Protein AF-A0A964IEK5-F1 (afdb_monomer_lite)

Radius of gyration: 28.55 Å; chains: 1; bounding box: 43×53×109 Å

Secondary structure (DSSP, 8-state):
--PPP------------PPPPPPPPP-----B----TT-B-SS---SEEEETTEEEEEEETTB-TTTTSEEEE-SSTTEEEEE--S-GGGG-BSSPPBPEEEEEEEEEETTEEEEEEEEEEE-B-TTSPBPB--TT---SS-GGG--B--EEEEEE-TTS-EEEEESS-S-EEEE--

Sequence (177 aa):
MTGSACATLVVFILAVATPWGAPPPVVALIGKGVIDSALLDRSGLTGNICQAGAPANCVPKAIFSGFGSDITYTGHDNVFIAASARGPFDGLTDVPFLDRVHFLHITMSAGNINTRLLDTRFLKNEFGKTFVGAAGAFDVNSDVATLRLDPEGIRVGPNGHFYISDEYGPYIFEFNR

pLDDT: mean 88.62, std 13.6, range [40.22, 97.88]

Foldseek 3Di:
DDDDDDDDDDDDDDDPPDPDPDDPDDPDQLADEDDDQLDFAAPPAADWKAAAVGRVRIHGLRGPPQQVLDWAALPDQQKIKTWHFLDPPQQRIPDWRFTKIWIWRWDDDRRYIDIDTDHIGFDADPVRHGATSRPPQADPVDRVVGSHFGWHDWDQDPVSWIWTCGPVDDDIDIGHD

Structure (mmCIF, N/CA/C/O backbone):
data_AF-A0A964IEK5-F1
#
_entry.id   AF-A0A964IEK5-F1
#
loop_
_atom_site.group_PDB
_atom_site.id
_atom_site.type_symbol
_atom_site.label_atom_id
_atom_site.label_alt_id
_atom_site.label_comp_id
_atom_site.label_asym_id
_atom_site.label_entity_id
_atom_site.label_seq_id
_atom_site.pdbx_PDB_ins_code
_atom_site.Cartn_x
_atom_site.Cartn_y
_atom_site.Cartn_z
_atom_site.occupancy
_atom_site.B_iso_or_equiv
_atom_site.auth_seq_id
_atom_site.auth_comp_id
_atom_site.auth_asym_id
_atom_site.auth_atom_id
_atom_site.pdbx_PDB_model_num
ATOM 1 N N . MET A 1 1 ? 27.324 32.635 93.339 1.00 43.28 1 MET A N 1
ATOM 2 C CA . MET A 1 1 ? 27.101 31.429 92.515 1.00 43.28 1 MET A CA 1
ATOM 3 C C . MET A 1 1 ? 25.741 31.576 91.854 1.00 43.28 1 MET A C 1
ATOM 5 O O . MET A 1 1 ? 24.732 31.271 92.469 1.00 43.28 1 MET A O 1
ATOM 9 N N . THR A 1 2 ? 25.698 32.165 90.664 1.00 40.22 2 THR A N 1
ATOM 10 C CA . THR A 1 2 ? 24.471 32.363 89.882 1.00 40.22 2 THR A CA 1
ATOM 11 C C . THR A 1 2 ? 24.468 31.325 88.764 1.00 40.22 2 THR A C 1
ATOM 13 O O . THR A 1 2 ? 25.315 31.361 87.875 1.00 40.22 2 THR A O 1
ATOM 16 N N . GLY A 1 3 ? 23.586 30.331 88.884 1.00 41.41 3 GLY A N 1
ATOM 17 C CA . GLY A 1 3 ? 23.451 29.236 87.925 1.00 41.41 3 GLY A CA 1
ATOM 18 C C . GLY A 1 3 ? 22.791 29.720 86.637 1.00 41.41 3 GLY A C 1
ATOM 19 O O . GLY A 1 3 ? 21.718 30.315 86.674 1.00 41.41 3 GLY A O 1
ATOM 20 N N . SER A 1 4 ? 23.454 29.478 85.509 1.00 52.38 4 SER A N 1
ATOM 21 C CA . SER A 1 4 ? 22.944 29.773 84.172 1.00 52.38 4 SER A CA 1
ATOM 22 C C . SER A 1 4 ? 22.022 28.637 83.724 1.00 52.38 4 SER A C 1
ATOM 24 O O . SER A 1 4 ? 22.436 27.477 83.702 1.00 52.38 4 SER A O 1
ATOM 26 N N . ALA A 1 5 ? 20.762 28.950 83.417 1.00 50.12 5 ALA A N 1
ATOM 27 C CA . ALA A 1 5 ? 19.784 27.986 82.924 1.00 50.12 5 ALA A CA 1
ATOM 28 C C . ALA A 1 5 ? 19.958 27.806 81.408 1.00 50.12 5 ALA A C 1
ATOM 30 O O . ALA A 1 5 ? 19.809 28.748 80.633 1.00 50.12 5 ALA A O 1
ATOM 31 N N . CYS A 1 6 ? 20.295 26.586 80.993 1.00 50.72 6 CYS A N 1
ATOM 32 C CA . CYS A 1 6 ? 20.460 26.205 79.596 1.00 50.72 6 CYS A CA 1
ATOM 33 C C . CYS A 1 6 ? 19.073 25.976 78.970 1.00 50.72 6 CYS A C 1
ATOM 35 O O . CYS A 1 6 ? 18.381 25.025 79.327 1.00 50.72 6 CYS A O 1
ATOM 37 N N . ALA A 1 7 ? 18.638 26.868 78.077 1.00 48.12 7 ALA A N 1
ATOM 38 C CA . ALA A 1 7 ? 17.372 26.730 77.363 1.00 48.12 7 ALA A CA 1
ATOM 39 C C . ALA A 1 7 ? 17.509 25.691 76.237 1.00 48.12 7 ALA A C 1
ATOM 41 O O . ALA A 1 7 ? 18.291 25.870 75.304 1.00 48.12 7 ALA A O 1
ATOM 42 N N . THR A 1 8 ? 16.756 24.594 76.323 1.00 49.56 8 THR A N 1
ATOM 43 C CA . THR A 1 8 ? 16.720 23.549 75.293 1.00 49.56 8 THR A CA 1
ATOM 44 C C . THR A 1 8 ? 15.735 23.944 74.192 1.00 49.56 8 THR A C 1
ATOM 46 O O . THR A 1 8 ? 14.533 24.047 74.429 1.00 49.56 8 THR A O 1
ATOM 49 N N . LEU A 1 9 ? 16.243 24.179 72.982 1.00 45.34 9 LEU A N 1
ATOM 50 C CA . LEU A 1 9 ? 15.444 24.481 71.795 1.00 45.34 9 LEU A CA 1
ATOM 51 C C . LEU A 1 9 ? 14.887 23.172 71.208 1.00 45.34 9 LEU A C 1
ATOM 53 O O . LEU A 1 9 ? 15.642 22.353 70.688 1.00 45.34 9 LEU A O 1
ATOM 57 N N . VAL A 1 10 ? 13.572 22.969 71.287 1.00 53.38 10 VAL A N 1
ATOM 58 C CA . VAL A 1 10 ? 12.885 21.844 70.633 1.00 53.38 10 VAL A CA 1
ATOM 59 C C . VAL A 1 10 ? 12.538 22.254 69.204 1.00 53.38 10 VAL A C 1
ATOM 61 O O . VAL A 1 10 ? 11.683 23.109 68.985 1.00 53.38 10 VAL A O 1
ATOM 64 N N . VAL A 1 11 ? 13.212 21.656 68.222 1.00 55.53 11 VAL A N 1
ATOM 65 C CA . VAL A 1 11 ? 12.917 21.850 66.797 1.00 55.53 11 VAL A CA 1
ATOM 66 C C . VAL A 1 11 ? 11.843 20.844 66.380 1.00 55.53 11 VAL A C 1
ATOM 68 O O . VAL A 1 11 ? 12.102 19.644 66.310 1.00 55.53 11 VAL A O 1
ATOM 71 N N . PHE A 1 12 ? 10.632 21.327 66.099 1.00 49.75 12 PHE A N 1
ATOM 72 C CA . PHE A 1 12 ? 9.583 20.532 65.457 1.00 49.75 12 PHE A CA 1
ATOM 73 C C . PHE A 1 12 ? 9.849 20.464 63.949 1.00 49.75 12 PHE A C 1
ATOM 75 O O . PHE A 1 12 ? 9.704 21.457 63.239 1.00 49.75 12 PHE A O 1
ATOM 82 N N . ILE A 1 13 ? 10.231 19.289 63.452 1.00 57.97 13 ILE A N 1
ATOM 83 C CA . ILE A 1 13 ? 10.315 19.020 62.014 1.00 57.97 13 ILE A CA 1
ATOM 84 C C . ILE A 1 13 ? 8.905 18.661 61.530 1.00 57.97 13 ILE A C 1
ATOM 86 O O . ILE A 1 13 ? 8.413 17.566 61.800 1.00 57.97 13 ILE A O 1
ATOM 90 N N . LEU A 1 14 ? 8.240 19.579 60.819 1.00 55.91 14 LEU A N 1
ATOM 91 C CA . LEU A 1 14 ? 7.042 19.250 60.043 1.00 55.91 14 LEU A CA 1
ATOM 92 C C . LEU A 1 14 ? 7.468 18.432 58.817 1.00 55.91 14 LEU A C 1
ATOM 94 O O . LEU A 1 14 ? 8.000 18.976 57.849 1.00 55.91 14 LEU A O 1
ATOM 98 N N . ALA A 1 15 ? 7.231 17.123 58.850 1.00 61.56 15 ALA A N 1
ATOM 99 C CA . ALA A 1 15 ? 7.339 16.281 57.667 1.00 61.56 15 ALA A CA 1
ATOM 100 C C . ALA A 1 15 ? 6.147 16.573 56.742 1.00 61.56 15 ALA A C 1
ATOM 102 O O . ALA A 1 15 ? 5.031 16.110 56.976 1.00 61.56 15 ALA A O 1
ATOM 103 N N . VAL A 1 16 ? 6.372 17.369 55.696 1.00 64.31 16 VAL A N 1
ATOM 104 C CA . VAL A 1 16 ? 5.406 17.531 54.606 1.00 64.31 16 VAL A CA 1
ATOM 105 C C . VAL A 1 16 ? 5.427 16.235 53.799 1.00 64.31 16 VAL A C 1
ATOM 107 O O . VAL A 1 16 ? 6.345 16.000 53.015 1.00 64.31 16 VAL A O 1
ATOM 110 N N . ALA A 1 17 ? 4.442 15.364 54.026 1.00 60.97 17 ALA A N 1
ATOM 111 C CA . ALA A 1 17 ? 4.218 14.201 53.181 1.00 60.97 17 ALA A CA 1
ATOM 112 C C . ALA A 1 17 ? 3.825 14.702 51.786 1.00 60.97 17 ALA A C 1
ATOM 114 O O . ALA A 1 17 ? 2.702 15.155 51.564 1.00 60.97 17 ALA A O 1
ATOM 115 N N . THR A 1 18 ? 4.772 14.675 50.853 1.00 64.19 18 THR A N 1
ATOM 116 C CA . THR A 1 18 ? 4.458 14.854 49.440 1.00 64.19 18 THR A CA 1
ATOM 117 C C . THR A 1 18 ? 3.623 13.645 49.018 1.00 64.19 18 THR A C 1
ATOM 119 O O . THR A 1 18 ? 4.049 12.511 49.251 1.00 64.19 18 THR A O 1
ATOM 122 N N . PRO A 1 19 ? 2.408 13.829 48.471 1.00 65.25 19 PRO A N 1
ATOM 123 C CA . PRO A 1 19 ? 1.649 12.701 47.961 1.00 65.25 19 PRO A CA 1
ATOM 124 C C . PRO A 1 19 ? 2.494 12.040 46.874 1.00 65.25 19 PRO A C 1
ATOM 126 O O . PRO A 1 19 ? 2.880 12.696 45.904 1.00 65.25 19 PRO A O 1
ATOM 129 N N . TRP A 1 20 ? 2.829 10.761 47.068 1.00 68.94 20 TRP A N 1
ATOM 130 C CA . TRP A 1 20 ? 3.442 9.948 46.025 1.00 68.94 20 TRP A CA 1
ATOM 131 C C . TRP A 1 20 ? 2.601 10.110 44.760 1.00 68.94 20 TRP A C 1
ATOM 133 O O . TRP A 1 20 ? 1.397 9.849 44.776 1.00 68.94 20 TRP A O 1
ATOM 143 N N . GLY A 1 21 ? 3.230 10.611 43.694 1.00 70.56 21 GLY A N 1
ATOM 144 C CA . GLY A 1 21 ? 2.575 10.778 42.404 1.00 70.56 21 GLY A CA 1
ATOM 145 C C . GLY A 1 21 ? 1.915 9.468 41.987 1.00 70.56 21 GLY A C 1
ATOM 146 O O . GLY A 1 21 ? 2.472 8.392 42.217 1.00 70.56 21 GLY A O 1
ATOM 147 N N . ALA A 1 22 ? 0.715 9.560 41.411 1.00 74.94 22 ALA A N 1
ATOM 148 C CA . ALA A 1 22 ? 0.035 8.397 40.862 1.00 74.94 22 ALA A CA 1
ATOM 149 C C . ALA A 1 22 ? 1.003 7.630 39.939 1.00 74.94 22 ALA A C 1
ATOM 151 O O . ALA A 1 22 ? 1.740 8.274 39.182 1.00 74.94 22 ALA A O 1
ATOM 152 N N . PRO A 1 23 ? 1.040 6.285 40.002 1.00 74.12 23 PRO A N 1
ATOM 153 C CA . PRO A 1 23 ? 1.873 5.513 39.097 1.00 74.12 23 PRO A CA 1
ATOM 154 C C . PRO A 1 23 ? 1.543 5.908 37.650 1.00 74.12 23 PRO A C 1
ATOM 156 O O . PRO A 1 23 ? 0.372 6.159 37.341 1.00 74.12 23 PRO A O 1
ATOM 159 N N . PRO A 1 24 ? 2.556 6.008 36.771 1.00 75.50 24 PRO A N 1
ATOM 160 C CA . PRO A 1 24 ? 2.334 6.388 35.387 1.00 75.50 24 PRO A CA 1
ATOM 161 C C . PRO A 1 24 ? 1.305 5.444 34.753 1.00 75.50 24 PRO A C 1
ATOM 163 O O . PRO A 1 24 ? 1.289 4.252 35.084 1.00 75.50 24 PRO A O 1
ATOM 166 N N . PRO A 1 25 ? 0.428 5.955 33.872 1.00 78.31 25 PRO A N 1
ATOM 167 C CA . PRO A 1 25 ? -0.595 5.138 33.240 1.00 78.31 25 PRO A CA 1
ATOM 168 C C . PRO A 1 25 ? 0.061 3.934 32.563 1.00 78.31 25 PRO A C 1
ATOM 170 O O . PRO A 1 25 ? 0.950 4.076 31.724 1.00 78.31 25 PRO A O 1
ATOM 173 N N . VAL A 1 26 ? -0.358 2.736 32.966 1.00 84.50 26 VAL A N 1
ATOM 174 C CA . VAL A 1 26 ? 0.146 1.491 32.390 1.00 84.50 26 VAL A CA 1
ATOM 175 C C . VAL A 1 26 ? -0.433 1.365 30.987 1.00 84.50 26 VAL A C 1
ATOM 177 O O . VAL A 1 26 ? -1.652 1.372 30.811 1.00 84.50 26 VAL A O 1
ATOM 180 N N . VAL A 1 27 ? 0.433 1.238 29.981 1.00 87.62 27 VAL A N 1
ATOM 181 C CA . VAL A 1 27 ? 0.005 0.869 28.629 1.00 87.62 27 VAL A CA 1
ATOM 182 C C . VAL A 1 27 ? -0.505 -0.568 28.690 1.00 87.62 27 VAL A C 1
ATOM 184 O O . VAL A 1 27 ? 0.270 -1.510 28.847 1.00 87.62 27 VAL A O 1
ATOM 187 N N . A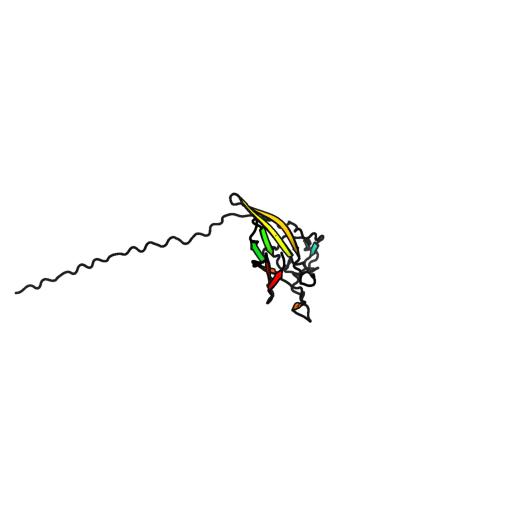LA A 1 28 ? -1.823 -0.729 28.612 1.00 89.81 28 ALA A N 1
ATOM 188 C CA . ALA A 1 28 ? -2.473 -2.029 28.604 1.00 89.81 28 ALA A CA 1
ATOM 189 C C . ALA A 1 28 ? -2.777 -2.452 27.165 1.00 89.81 28 ALA A C 1
ATOM 191 O O . ALA A 1 28 ? -3.356 -1.693 26.387 1.00 89.81 28 ALA A O 1
ATOM 192 N N . LEU A 1 29 ? -2.421 -3.687 26.816 1.00 91.19 29 LEU A N 1
ATOM 193 C CA . LEU A 1 29 ? -2.859 -4.284 25.562 1.00 91.19 29 LEU A CA 1
ATOM 194 C C . LEU A 1 29 ? -4.371 -4.537 25.625 1.00 91.19 29 LEU A C 1
ATOM 196 O O . LEU A 1 29 ? -4.822 -5.394 26.382 1.00 91.19 29 LEU A O 1
ATOM 200 N N . ILE A 1 30 ? -5.135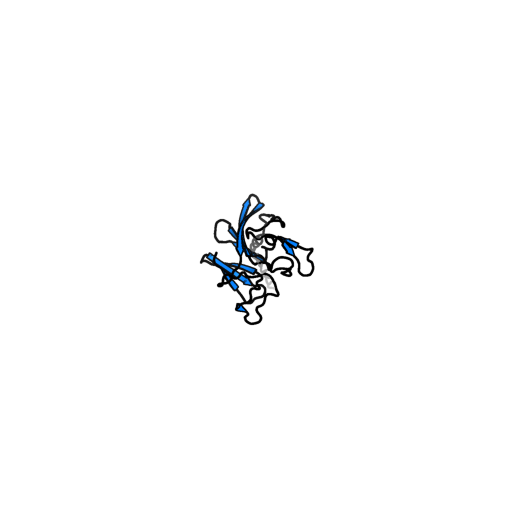 -3.816 24.806 1.00 91.88 30 ILE A N 1
ATOM 201 C CA . ILE A 1 30 ? -6.604 -3.906 24.799 1.00 91.88 30 ILE A CA 1
ATOM 202 C C . ILE A 1 30 ? -7.154 -4.957 23.833 1.00 91.88 30 ILE A C 1
ATOM 204 O O . ILE A 1 30 ? -8.314 -5.337 23.957 1.00 91.88 30 ILE A O 1
ATOM 208 N N . GLY A 1 31 ? -6.344 -5.450 22.893 1.00 93.75 31 GLY A N 1
ATOM 209 C CA . GLY A 1 31 ? -6.759 -6.523 22.001 1.00 93.75 31 GLY A CA 1
ATOM 210 C C . GLY A 1 31 ? -5.710 -6.946 20.982 1.00 93.75 31 GLY A C 1
ATOM 211 O O . GLY A 1 31 ? -4.686 -6.287 20.813 1.00 93.75 31 GLY A O 1
ATOM 212 N N . LYS A 1 32 ? -5.971 -8.069 20.309 1.00 94.50 32 LYS A N 1
ATOM 213 C CA . LYS A 1 32 ? -5.152 -8.591 19.205 1.00 94.50 32 LYS A CA 1
ATOM 214 C C . LYS A 1 32 ? -6.039 -9.051 18.058 1.00 94.50 32 LYS A C 1
ATOM 216 O O . LYS A 1 32 ? -7.161 -9.498 18.277 1.00 94.50 32 LYS A O 1
ATOM 221 N N . GLY A 1 33 ? -5.512 -8.963 16.847 1.00 91.12 33 GLY A N 1
ATOM 222 C CA . GLY A 1 33 ? -6.112 -9.519 15.639 1.00 91.12 33 GLY A CA 1
ATOM 223 C C . GLY A 1 33 ? -5.045 -10.236 14.832 1.00 91.12 33 GLY A C 1
ATOM 224 O O . GLY A 1 33 ? -3.851 -10.009 15.038 1.00 91.12 33 GLY A O 1
ATOM 225 N N . VAL A 1 34 ? -5.480 -11.108 13.932 1.00 90.88 34 VAL A N 1
ATOM 226 C CA . VAL A 1 34 ? -4.597 -11.833 13.017 1.00 90.88 34 VAL A CA 1
ATOM 227 C C . VAL A 1 34 ? -5.134 -11.659 11.608 1.00 90.88 34 VAL A C 1
ATOM 229 O O . VAL A 1 34 ? -6.339 -11.741 11.376 1.00 90.88 34 VAL A O 1
ATOM 232 N N . ILE A 1 35 ? -4.222 -11.408 10.678 1.00 89.25 35 ILE A N 1
ATOM 233 C CA . ILE A 1 35 ? -4.485 -11.365 9.245 1.00 89.25 35 ILE A CA 1
ATOM 234 C C . ILE A 1 35 ? -3.680 -12.511 8.644 1.00 89.25 35 ILE A C 1
ATOM 236 O O . ILE A 1 35 ? -2.488 -12.638 8.921 1.00 89.25 35 ILE A O 1
ATOM 240 N N . ASP A 1 36 ? -4.346 -13.367 7.876 1.00 89.19 36 ASP A N 1
ATOM 241 C CA . ASP A 1 36 ? -3.697 -14.485 7.197 1.00 89.19 36 ASP A CA 1
ATOM 242 C C . ASP A 1 36 ? -2.735 -13.950 6.123 1.00 89.19 36 ASP A C 1
ATOM 244 O O . ASP A 1 36 ? -3.099 -13.108 5.298 1.00 89.19 36 ASP A O 1
ATOM 248 N N . SER A 1 37 ? -1.490 -14.426 6.154 1.00 83.06 37 SER A N 1
ATOM 249 C CA . SER A 1 37 ? -0.433 -14.015 5.230 1.00 83.06 37 SER A CA 1
ATOM 250 C C . SER A 1 37 ? -0.681 -14.469 3.790 1.00 83.06 37 SER A C 1
ATOM 252 O O . SER A 1 37 ? -0.079 -13.911 2.873 1.00 83.06 37 SER A O 1
ATOM 254 N N . ALA A 1 38 ? -1.572 -15.442 3.577 1.00 89.00 38 ALA A N 1
ATOM 255 C CA . ALA A 1 38 ? -1.984 -15.912 2.259 1.00 89.00 38 ALA A CA 1
ATOM 256 C C . ALA A 1 38 ? -3.117 -15.077 1.635 1.00 89.00 38 ALA A C 1
ATOM 258 O O . ALA A 1 38 ? -3.522 -15.351 0.502 1.00 89.00 38 ALA A O 1
ATOM 259 N N . LEU A 1 39 ? -3.651 -14.073 2.345 1.00 93.50 39 LEU A N 1
ATOM 260 C CA . LEU A 1 39 ? -4.714 -13.230 1.806 1.00 93.50 39 LEU A CA 1
ATOM 261 C C . LEU A 1 39 ? -4.256 -12.471 0.562 1.00 93.50 39 LEU A C 1
ATOM 263 O O . LEU A 1 39 ? -3.144 -11.940 0.488 1.00 93.50 39 LEU A O 1
ATOM 267 N N . LEU A 1 40 ? -5.171 -12.395 -0.400 1.00 96.56 40 LEU A N 1
ATOM 268 C CA . LEU A 1 40 ? -5.031 -11.549 -1.571 1.00 96.56 40 LEU A CA 1
ATOM 269 C C . LEU A 1 40 ? -5.704 -10.200 -1.328 1.00 96.56 40 LEU A C 1
ATOM 271 O O . LEU A 1 40 ? -6.720 -10.102 -0.634 1.00 96.56 40 LEU A O 1
ATOM 275 N N . ASP A 1 41 ? -5.125 -9.166 -1.916 1.00 96.81 41 ASP A N 1
ATOM 276 C CA . ASP A 1 41 ? -5.659 -7.825 -1.925 1.00 96.81 41 ASP A CA 1
ATOM 277 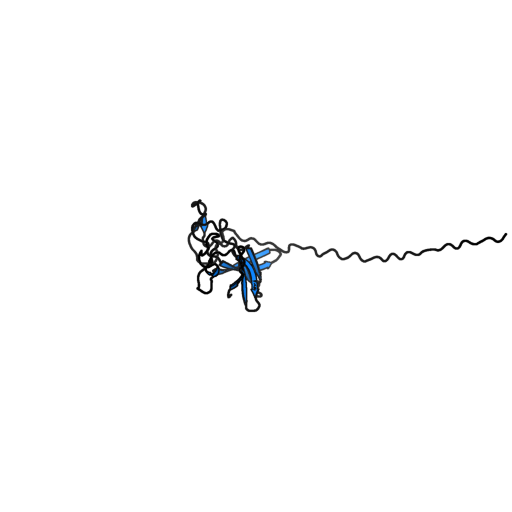C C . ASP A 1 41 ? -6.816 -7.681 -2.933 1.00 96.81 41 ASP A C 1
ATOM 279 O O . ASP A 1 41 ? -7.242 -8.634 -3.592 1.00 96.81 41 ASP A O 1
ATOM 283 N N . ARG A 1 42 ? -7.359 -6.465 -3.050 1.00 97.81 42 ARG A N 1
ATOM 284 C CA . ARG A 1 42 ? -8.449 -6.154 -3.988 1.00 97.81 42 ARG A CA 1
ATOM 285 C C . ARG A 1 42 ? -7.964 -5.485 -5.278 1.00 97.81 42 ARG A C 1
ATOM 287 O O . ARG A 1 42 ? -8.771 -4.898 -5.988 1.00 97.81 42 ARG A O 1
ATOM 294 N N . SER A 1 43 ? -6.673 -5.581 -5.604 1.00 97.06 43 SER A N 1
ATOM 295 C CA . SER A 1 43 ? -6.082 -4.933 -6.788 1.00 97.06 43 SER A CA 1
ATOM 296 C C . SER A 1 43 ? -6.571 -5.515 -8.120 1.00 97.06 43 SER A C 1
ATOM 298 O O . SER A 1 43 ? -6.458 -4.867 -9.159 1.00 97.06 43 SER A O 1
ATOM 300 N N . GLY A 1 44 ? -7.073 -6.755 -8.107 1.00 97.69 44 GLY A N 1
ATOM 301 C CA . GLY A 1 44 ? -7.448 -7.499 -9.312 1.00 97.69 44 GLY A CA 1
ATOM 302 C C . GLY A 1 44 ? -6.257 -8.054 -10.102 1.00 97.69 44 GLY A C 1
ATOM 303 O O . GLY A 1 44 ? -6.456 -8.626 -11.175 1.00 97.69 44 GLY A O 1
ATOM 304 N N . LEU A 1 45 ? -5.025 -7.912 -9.597 1.00 97.56 45 LEU A N 1
ATOM 305 C CA . LEU A 1 45 ? -3.852 -8.511 -10.227 1.00 97.56 45 LEU A CA 1
ATOM 306 C C . LEU A 1 45 ? -3.939 -10.041 -10.201 1.00 97.56 45 LEU A C 1
ATOM 308 O O . LEU A 1 45 ? -4.431 -10.651 -9.253 1.00 97.56 45 LEU A O 1
ATOM 312 N N . THR A 1 46 ? -3.416 -10.668 -11.250 1.00 97.88 46 THR A N 1
ATOM 313 C CA . THR A 1 46 ? -3.369 -12.127 -11.390 1.00 97.88 46 THR A CA 1
ATOM 314 C C . THR A 1 46 ? -1.944 -12.600 -11.662 1.00 97.88 46 THR A C 1
ATOM 316 O O . THR A 1 46 ? -1.085 -11.834 -12.108 1.00 97.88 46 THR A O 1
ATOM 319 N N . GLY A 1 47 ? -1.687 -13.879 -11.388 1.00 97.06 47 GLY A N 1
ATOM 320 C CA . GLY A 1 47 ? -0.368 -14.488 -11.538 1.00 97.06 47 GLY A CA 1
ATOM 321 C C . GLY A 1 47 ? 0.580 -14.187 -10.376 1.00 97.06 47 GLY A C 1
ATOM 322 O O . GLY A 1 47 ? 0.178 -13.666 -9.333 1.00 97.06 47 GLY A O 1
ATOM 323 N N . ASN A 1 48 ? 1.852 -14.529 -10.581 1.00 97.50 48 ASN A N 1
ATOM 324 C CA . ASN A 1 48 ? 2.885 -14.488 -9.551 1.00 97.50 48 ASN A CA 1
ATOM 325 C C . ASN A 1 48 ? 3.967 -13.448 -9.856 1.00 97.50 48 ASN A C 1
ATOM 327 O O . ASN A 1 48 ? 4.179 -13.076 -11.011 1.00 97.50 48 ASN A O 1
ATOM 331 N N . ILE A 1 49 ? 4.623 -12.999 -8.794 1.00 95.88 49 ILE A N 1
ATOM 332 C CA . ILE A 1 49 ? 5.862 -12.228 -8.779 1.00 95.88 49 ILE A CA 1
ATOM 333 C C . ILE A 1 49 ? 6.904 -13.081 -8.053 1.00 95.88 49 ILE A C 1
ATOM 335 O O . ILE A 1 49 ? 6.617 -13.653 -6.997 1.00 95.88 49 ILE A O 1
ATOM 339 N N . CYS A 1 50 ? 8.080 -13.228 -8.645 1.00 97.06 50 CYS A N 1
ATOM 340 C CA . CYS A 1 50 ? 9.125 -14.116 -8.155 1.00 97.06 50 CYS A CA 1
ATOM 341 C C . CYS A 1 50 ? 10.361 -13.319 -7.751 1.00 97.06 50 CYS A C 1
ATOM 343 O O . CYS A 1 50 ? 10.597 -12.219 -8.244 1.00 97.06 50 CYS A O 1
ATOM 345 N N . GLN A 1 51 ? 11.166 -13.870 -6.850 1.00 96.56 51 GLN A N 1
ATOM 346 C CA . GLN A 1 51 ? 12.423 -13.253 -6.453 1.00 96.56 51 GLN A CA 1
ATOM 347 C C . GLN A 1 51 ? 13.397 -13.230 -7.641 1.00 96.56 51 GLN A C 1
ATOM 349 O O . GLN A 1 51 ? 13.631 -14.255 -8.293 1.00 96.56 51 GLN A O 1
ATOM 354 N N . ALA A 1 52 ? 14.013 -12.077 -7.909 1.00 93.75 52 ALA A N 1
ATOM 355 C CA . ALA A 1 52 ? 15.015 -11.980 -8.966 1.00 93.75 52 ALA A CA 1
ATOM 356 C C . ALA A 1 52 ? 16.214 -12.893 -8.650 1.00 93.75 52 ALA A C 1
ATOM 358 O O . ALA A 1 52 ? 16.721 -12.924 -7.530 1.00 93.75 52 ALA A O 1
ATOM 359 N N . GLY A 1 53 ? 16.651 -13.678 -9.638 1.00 94.81 53 GLY A N 1
ATOM 360 C CA . GLY A 1 53 ? 17.708 -14.683 -9.458 1.00 94.81 53 GLY A CA 1
ATOM 361 C C . GLY A 1 53 ? 17.264 -15.982 -8.767 1.00 94.81 53 GLY A C 1
ATOM 362 O O . GLY A 1 53 ? 18.051 -16.923 -8.712 1.00 94.81 53 GLY A O 1
ATOM 363 N N . ALA A 1 54 ? 16.013 -16.081 -8.302 1.00 96.75 54 ALA A N 1
ATOM 364 C CA . ALA A 1 54 ? 15.446 -17.281 -7.684 1.00 96.75 54 ALA A CA 1
ATOM 365 C C . ALA A 1 54 ? 14.000 -17.533 -8.175 1.00 96.75 54 ALA A C 1
ATOM 367 O O . ALA A 1 54 ? 13.050 -17.414 -7.403 1.00 96.75 54 ALA A O 1
ATOM 368 N N . PRO A 1 55 ? 13.804 -17.934 -9.448 1.00 93.38 55 PRO A N 1
ATOM 369 C CA . PRO A 1 55 ? 12.487 -17.986 -10.102 1.00 93.38 55 PRO A CA 1
ATOM 370 C C . PRO A 1 55 ? 11.522 -19.047 -9.547 1.00 93.38 55 PRO A C 1
ATOM 372 O O . PRO A 1 55 ? 10.365 -19.083 -9.943 1.00 93.38 55 PRO A O 1
ATOM 375 N N . ALA A 1 56 ? 11.981 -19.927 -8.652 1.00 96.69 56 ALA A N 1
ATOM 376 C CA . ALA A 1 56 ? 11.117 -20.865 -7.934 1.00 96.69 56 ALA A CA 1
ATOM 377 C C . ALA A 1 56 ? 10.504 -20.259 -6.654 1.00 96.69 56 ALA A C 1
ATOM 379 O O . ALA A 1 56 ? 9.567 -20.832 -6.101 1.00 96.69 56 ALA A O 1
ATOM 380 N N . ASN A 1 57 ? 11.029 -19.127 -6.170 1.00 97.31 57 ASN A N 1
ATOM 381 C CA . ASN A 1 57 ? 10.531 -18.438 -4.987 1.00 97.31 57 ASN A CA 1
ATOM 382 C C . ASN A 1 57 ? 9.555 -17.336 -5.409 1.00 97.31 57 ASN A C 1
ATOM 384 O O . ASN A 1 57 ? 9.976 -16.257 -5.822 1.00 97.31 57 ASN A O 1
ATOM 388 N N . CYS A 1 58 ? 8.257 -17.625 -5.341 1.00 96.81 58 CYS A N 1
ATOM 389 C CA . CYS A 1 58 ? 7.220 -16.745 -5.865 1.00 96.81 58 CYS A CA 1
ATOM 390 C C . CYS A 1 58 ? 6.072 -16.552 -4.881 1.00 96.81 58 CYS A C 1
ATOM 392 O O . CYS A 1 58 ? 5.728 -17.450 -4.113 1.00 96.81 58 CYS A O 1
ATOM 394 N N . VAL A 1 59 ? 5.424 -15.396 -4.985 1.00 95.94 59 VAL A N 1
ATOM 395 C CA . VAL A 1 59 ? 4.170 -15.076 -4.300 1.00 95.94 59 VAL A CA 1
ATOM 396 C C . VAL A 1 59 ? 3.156 -14.509 -5.300 1.00 95.94 59 VAL A C 1
ATOM 398 O O . VAL A 1 59 ? 3.545 -14.077 -6.389 1.00 95.94 59 VAL A O 1
ATOM 401 N N . PRO A 1 60 ? 1.852 -14.495 -4.985 1.00 97.06 60 PRO A N 1
ATOM 402 C CA . PRO A 1 60 ? 0.863 -13.842 -5.837 1.00 97.06 60 PRO A CA 1
ATOM 403 C C . PRO A 1 60 ? 1.154 -12.343 -6.016 1.00 97.06 60 PRO A C 1
ATOM 405 O O . PRO A 1 60 ? 1.508 -11.657 -5.059 1.00 97.06 60 PRO A O 1
ATOM 408 N N . LYS A 1 61 ? 0.929 -11.790 -7.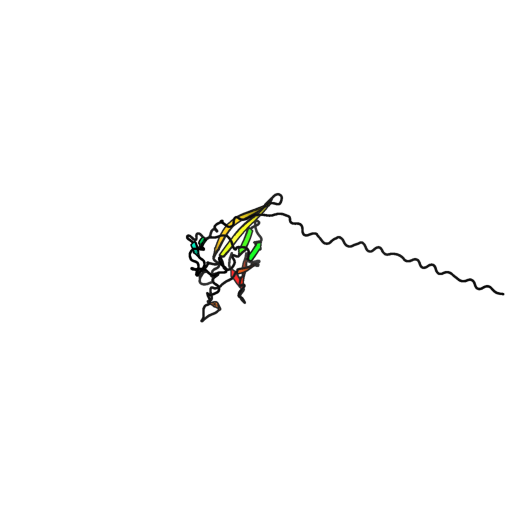216 1.00 96.75 61 LYS A N 1
ATOM 409 C CA . LYS A 1 61 ? 1.054 -10.331 -7.463 1.00 96.75 61 LYS A CA 1
ATOM 410 C C . LYS A 1 61 ? 0.088 -9.492 -6.624 1.00 96.75 61 LYS A C 1
ATOM 412 O O . LYS A 1 61 ? 0.357 -8.328 -6.324 1.00 96.75 61 LYS A O 1
ATOM 417 N N . ALA A 1 62 ? -1.049 -10.091 -6.289 1.00 97.06 62 ALA A N 1
ATOM 418 C CA . ALA A 1 62 ? -2.090 -9.528 -5.446 1.00 97.06 62 ALA A CA 1
ATOM 419 C C . ALA A 1 62 ? -1.897 -9.889 -3.966 1.00 97.06 62 ALA A C 1
ATOM 421 O O . ALA A 1 62 ? -2.875 -9.923 -3.239 1.00 97.06 62 ALA A O 1
ATOM 422 N N . ILE A 1 63 ? -0.698 -10.250 -3.498 1.00 94.38 63 ILE A N 1
ATOM 423 C CA . ILE A 1 63 ? -0.503 -10.542 -2.072 1.00 94.38 63 ILE A CA 1
ATOM 424 C C . ILE A 1 63 ? -0.881 -9.314 -1.227 1.00 94.38 63 ILE A C 1
ATOM 426 O O . ILE A 1 63 ? -0.429 -8.208 -1.508 1.00 94.38 63 ILE A O 1
ATOM 430 N N . PHE A 1 64 ? -1.732 -9.501 -0.214 1.00 92.81 64 PHE A N 1
ATOM 431 C CA . PHE A 1 64 ? -2.127 -8.418 0.692 1.00 92.81 64 PHE A CA 1
ATOM 432 C C . PHE A 1 64 ? -1.032 -8.101 1.711 1.00 92.81 64 PHE A C 1
ATOM 434 O O . PHE A 1 64 ? -0.990 -6.988 2.207 1.00 92.81 64 PHE A O 1
ATOM 441 N N . SER A 1 65 ? -0.147 -9.056 2.018 1.00 79.88 65 SER A N 1
ATOM 442 C CA . SER A 1 65 ? 0.967 -8.885 2.962 1.00 79.88 65 SER A CA 1
ATOM 443 C C . SER A 1 65 ? 1.880 -7.695 2.618 1.00 79.88 65 SER A C 1
ATOM 445 O O . SER A 1 65 ? 1.937 -7.245 1.479 1.00 79.88 65 SER A O 1
ATOM 447 N N . GLY A 1 66 ? 2.626 -7.202 3.610 1.00 81.00 66 GLY A N 1
ATOM 448 C CA . GLY A 1 66 ? 3.527 -6.052 3.454 1.00 81.00 66 GLY A CA 1
ATOM 449 C C . GLY A 1 66 ? 2.884 -4.688 3.729 1.00 81.00 66 GLY A C 1
ATOM 450 O O . GLY A 1 66 ? 3.565 -3.680 3.622 1.00 81.00 66 GLY A O 1
ATOM 451 N N . PHE A 1 67 ? 1.615 -4.646 4.150 1.00 84.31 67 PHE A N 1
ATOM 452 C CA . PHE A 1 67 ? 0.850 -3.437 4.512 1.00 84.31 67 PHE A CA 1
ATOM 453 C C . PHE A 1 67 ? 1.266 -2.773 5.848 1.00 84.31 67 PHE A C 1
ATOM 455 O O . PHE A 1 67 ? 0.478 -2.055 6.461 1.00 84.31 67 PHE A O 1
ATOM 462 N N . GLY A 1 68 ? 2.452 -3.099 6.364 1.00 80.19 68 GLY A N 1
ATOM 463 C CA . GLY A 1 68 ? 2.885 -2.768 7.723 1.00 80.19 68 GLY A CA 1
ATOM 464 C C . GLY A 1 68 ? 3.806 -1.557 7.843 1.00 80.19 68 GLY A C 1
ATOM 465 O O . GLY A 1 68 ? 4.138 -1.214 8.974 1.00 80.19 68 GLY A O 1
ATOM 466 N N . SER A 1 69 ? 4.211 -0.939 6.730 1.00 90.88 69 SER A N 1
ATOM 467 C CA . SER A 1 69 ? 5.095 0.236 6.756 1.00 90.88 69 SER A CA 1
ATOM 468 C C . SER A 1 69 ? 4.440 1.421 7.461 1.00 90.88 69 SER A C 1
ATOM 470 O O . SER A 1 69 ? 5.074 2.093 8.266 1.00 90.88 69 SER A O 1
ATOM 472 N N . ASP A 1 70 ? 3.129 1.615 7.279 1.00 95.06 70 ASP A N 1
ATOM 473 C CA . ASP A 1 70 ? 2.339 2.426 8.206 1.00 95.06 70 ASP A CA 1
ATOM 474 C C . ASP A 1 70 ? 0.836 2.121 8.112 1.00 95.06 70 ASP A C 1
ATOM 476 O O . ASP A 1 70 ? 0.342 1.581 7.116 1.00 95.06 70 ASP A O 1
ATOM 480 N N . ILE A 1 71 ? 0.094 2.501 9.153 1.00 95.44 71 ILE A N 1
ATOM 481 C CA . ILE A 1 71 ? -1.362 2.466 9.214 1.00 95.44 71 ILE A CA 1
ATOM 482 C C . ILE A 1 71 ? -1.922 3.736 9.863 1.00 95.44 71 ILE A C 1
ATOM 484 O O . ILE A 1 71 ? -1.565 4.110 10.978 1.00 95.44 71 ILE A O 1
ATOM 488 N N . THR A 1 72 ? -2.890 4.375 9.205 1.00 95.94 72 THR A N 1
ATOM 489 C CA . THR A 1 72 ? -3.456 5.643 9.682 1.00 95.94 72 THR A CA 1
ATOM 490 C C . THR A 1 72 ? -4.976 5.655 9.640 1.00 95.94 72 THR A C 1
ATOM 492 O O . THR A 1 72 ? -5.596 5.140 8.707 1.00 95.94 72 THR A O 1
ATOM 495 N N . TYR A 1 73 ? -5.599 6.249 10.659 1.00 96.19 73 TYR A N 1
ATOM 496 C CA . TYR A 1 73 ? -7.052 6.383 10.719 1.00 96.19 73 TYR A CA 1
ATOM 497 C C . TYR A 1 73 ? -7.542 7.406 9.696 1.00 96.19 73 TYR A C 1
ATOM 499 O O . TYR A 1 73 ? -6.983 8.493 9.555 1.00 96.19 73 TYR A O 1
ATOM 507 N N . THR A 1 74 ? -8.632 7.082 9.005 1.00 95.62 74 THR A N 1
ATOM 508 C CA . THR A 1 74 ? -9.182 7.959 7.970 1.00 95.62 74 THR A CA 1
ATOM 509 C C . THR A 1 74 ? -9.915 9.185 8.488 1.00 95.62 74 THR A C 1
ATOM 511 O O . THR A 1 74 ? -10.134 10.116 7.710 1.00 95.62 74 THR A O 1
ATOM 514 N N . GLY A 1 75 ? -10.300 9.176 9.764 1.00 94.19 75 GLY A N 1
ATOM 515 C CA . GLY A 1 75 ? -11.254 10.123 10.332 1.00 94.19 75 GLY A CA 1
ATOM 516 C C .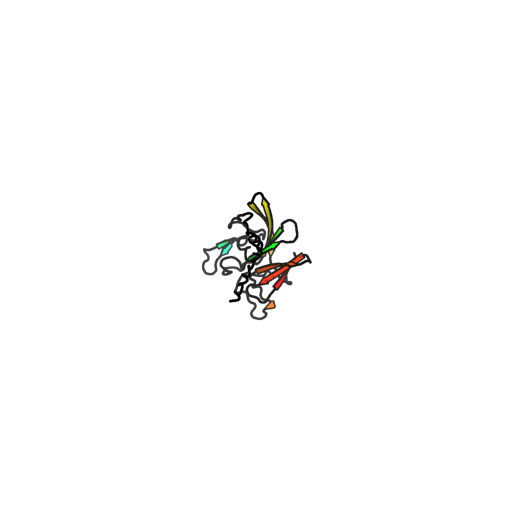 GLY A 1 75 ? -12.704 9.628 10.296 1.00 94.19 75 GLY A C 1
ATOM 517 O O . GLY A 1 75 ? -13.556 10.288 10.883 1.00 94.19 75 GLY A O 1
ATOM 518 N N . HIS A 1 76 ? -12.993 8.482 9.661 1.00 93.88 76 HIS A N 1
ATOM 519 C CA . HIS A 1 76 ? -14.360 8.008 9.421 1.00 93.88 76 HIS A CA 1
ATOM 520 C C . HIS A 1 76 ? -14.530 6.483 9.590 1.00 93.88 76 HIS A C 1
ATOM 522 O O . HIS A 1 76 ? -13.652 5.713 9.203 1.00 93.88 76 HIS A O 1
ATOM 528 N N . ASP A 1 77 ? -15.675 6.046 10.136 1.00 94.88 77 ASP A N 1
ATOM 529 C CA . ASP A 1 77 ? -16.178 4.656 10.173 1.00 94.88 77 ASP A CA 1
ATOM 530 C C . ASP A 1 77 ? -15.168 3.554 10.541 1.00 94.88 77 ASP A C 1
ATOM 532 O O . ASP A 1 77 ? -15.222 2.451 10.005 1.00 94.88 77 ASP A O 1
ATOM 536 N N . ASN A 1 78 ? -14.216 3.821 11.440 1.00 97.38 78 ASN A N 1
ATOM 537 C CA . ASN A 1 78 ? -13.136 2.874 11.763 1.00 97.38 78 ASN A CA 1
ATOM 538 C C . ASN A 1 78 ? -12.380 2.354 10.524 1.00 97.38 78 ASN A C 1
ATOM 540 O O . ASN A 1 78 ? -11.890 1.220 10.503 1.00 97.38 78 ASN A O 1
ATOM 544 N N . VAL A 1 79 ? -12.309 3.166 9.471 1.00 97.19 79 VAL A N 1
ATOM 545 C CA . VAL A 1 79 ? -11.532 2.857 8.279 1.00 97.19 79 VAL A CA 1
ATOM 546 C C . VAL A 1 79 ? -10.130 3.407 8.469 1.00 97.19 79 VAL A C 1
ATOM 548 O O . VAL A 1 79 ? -9.942 4.543 8.913 1.00 97.19 79 VAL A O 1
ATOM 551 N N . PHE A 1 80 ? -9.148 2.605 8.096 1.00 96.75 80 PHE A N 1
ATOM 552 C CA . PHE A 1 80 ? -7.731 2.908 8.133 1.00 96.75 80 PHE A CA 1
ATOM 553 C C . PHE A 1 80 ? -7.143 2.726 6.739 1.00 96.75 80 PHE A C 1
ATOM 555 O O . PHE A 1 80 ? -7.628 1.897 5.968 1.00 96.75 80 PHE A O 1
ATOM 562 N N . ILE A 1 81 ? -6.105 3.490 6.419 1.00 96.69 81 ILE A N 1
ATOM 563 C CA . ILE A 1 81 ? -5.280 3.256 5.234 1.00 96.69 81 ILE A CA 1
ATOM 564 C C . ILE A 1 81 ? -3.983 2.615 5.707 1.00 96.69 81 ILE A C 1
ATOM 566 O O . ILE A 1 81 ? -3.371 3.126 6.642 1.00 96.69 81 ILE A O 1
ATOM 570 N N . ALA A 1 82 ? -3.596 1.516 5.073 1.00 96.19 82 ALA A N 1
ATOM 571 C CA . ALA A 1 82 ? -2.346 0.817 5.316 1.00 96.19 82 ALA A CA 1
ATOM 572 C C . ALA A 1 82 ? -1.479 0.858 4.052 1.00 96.19 82 ALA A C 1
ATOM 574 O O . ALA A 1 82 ? -1.971 0.547 2.961 1.00 96.19 82 ALA A O 1
ATOM 575 N N . ALA A 1 83 ? -0.224 1.272 4.192 1.00 94.81 83 ALA A N 1
ATOM 576 C CA . ALA A 1 83 ? 0.720 1.382 3.085 1.00 94.81 83 ALA A CA 1
ATOM 577 C C . ALA A 1 83 ? 1.459 0.056 2.882 1.00 94.81 83 ALA A C 1
ATOM 579 O O . ALA A 1 83 ? 1.962 -0.522 3.848 1.00 94.81 83 ALA A O 1
ATOM 580 N N . SER A 1 84 ? 1.506 -0.438 1.641 1.00 91.75 84 SER A N 1
ATOM 581 C CA . SER A 1 84 ? 2.426 -1.523 1.306 1.00 91.75 84 SER A CA 1
ATOM 582 C C . SER A 1 84 ? 3.846 -0.968 1.255 1.00 91.75 84 SER A C 1
ATOM 584 O O . SER A 1 84 ? 4.052 0.023 0.561 1.00 91.75 84 SER A O 1
ATOM 586 N N . ALA A 1 85 ? 4.803 -1.635 1.899 1.00 91.62 85 ALA A N 1
ATOM 587 C CA . ALA A 1 85 ? 6.230 -1.416 1.653 1.00 91.62 85 ALA A CA 1
ATOM 588 C C . ALA A 1 85 ? 6.571 -1.614 0.159 1.00 91.62 85 ALA A C 1
ATOM 590 O O . ALA A 1 85 ? 5.711 -2.013 -0.636 1.00 91.62 85 ALA A O 1
ATOM 591 N N . ARG A 1 86 ? 7.855 -1.517 -0.196 1.00 93.00 86 ARG A N 1
ATOM 592 C CA . ARG A 1 86 ? 8.434 -1.863 -1.514 1.00 93.00 86 ARG A CA 1
ATOM 593 C C . ARG A 1 86 ? 8.173 -3.283 -2.064 1.00 93.00 86 ARG A C 1
ATOM 595 O O . ARG A 1 86 ? 8.741 -3.699 -3.074 1.00 93.00 86 ARG A O 1
ATOM 602 N N . GLY A 1 87 ? 7.305 -4.057 -1.424 1.00 93.00 87 GLY A N 1
ATOM 603 C CA . GLY A 1 87 ? 6.818 -5.339 -1.907 1.00 93.00 87 GLY A CA 1
ATOM 604 C C . GLY A 1 87 ? 7.671 -6.546 -1.500 1.00 93.00 87 GLY A C 1
ATOM 605 O O . GLY A 1 87 ? 8.569 -6.457 -0.660 1.00 93.00 87 GLY A O 1
ATOM 606 N N . PRO A 1 88 ? 7.361 -7.731 -2.057 1.00 93.19 88 PRO A N 1
ATOM 607 C CA . PRO A 1 88 ? 8.027 -8.982 -1.714 1.00 93.19 88 PRO A CA 1
ATOM 608 C C . PRO A 1 88 ? 9.534 -8.953 -1.963 1.00 93.19 88 PRO A C 1
ATOM 610 O O . PRO A 1 88 ? 10.014 -8.297 -2.885 1.00 93.19 88 PRO A O 1
ATOM 613 N N . PHE A 1 89 ? 10.264 -9.743 -1.173 1.00 93.50 89 PHE A N 1
ATOM 614 C CA . PHE A 1 89 ? 11.709 -9.946 -1.333 1.00 93.50 89 PHE A CA 1
ATOM 615 C C . PHE A 1 89 ? 12.511 -8.641 -1.336 1.00 93.50 89 PHE A C 1
ATOM 617 O O . PHE A 1 89 ? 13.499 -8.529 -2.056 1.00 93.50 89 PHE A O 1
ATOM 624 N N . ASP A 1 90 ? 12.086 -7.658 -0.541 1.00 90.56 90 ASP A N 1
ATOM 625 C CA . ASP A 1 90 ? 12.766 -6.366 -0.434 1.00 90.56 90 ASP A CA 1
ATOM 626 C C . ASP A 1 90 ? 12.749 -5.543 -1.736 1.00 90.56 90 ASP A C 1
ATOM 628 O O . ASP A 1 90 ? 13.658 -4.762 -2.007 1.00 90.56 90 ASP A O 1
ATOM 632 N N . GLY A 1 91 ? 11.739 -5.769 -2.583 1.00 92.06 91 GLY A N 1
ATOM 633 C CA . GLY A 1 91 ? 11.651 -5.185 -3.922 1.00 92.06 91 GLY A CA 1
ATOM 634 C C . GLY A 1 91 ? 12.475 -5.924 -4.985 1.00 92.06 91 GLY A C 1
ATOM 635 O O . GLY A 1 91 ? 12.378 -5.603 -6.173 1.00 92.06 91 GLY A O 1
ATOM 636 N N . LEU A 1 92 ? 13.255 -6.949 -4.609 1.00 93.81 92 LEU A N 1
ATOM 637 C CA . LEU A 1 92 ? 14.099 -7.729 -5.520 1.00 93.81 92 LEU A CA 1
ATOM 638 C C . LEU A 1 92 ? 13.282 -8.791 -6.269 1.00 93.81 92 LEU A C 1
ATOM 640 O O . LEU A 1 92 ? 13.313 -9.987 -5.967 1.00 93.81 92 LEU A O 1
ATOM 644 N N . THR A 1 93 ? 12.543 -8.334 -7.270 1.00 94.62 93 THR A N 1
ATOM 645 C CA . THR A 1 93 ? 11.529 -9.114 -7.986 1.00 94.62 93 THR A CA 1
ATOM 646 C C . THR A 1 93 ? 11.809 -9.191 -9.487 1.00 94.62 93 THR A C 1
ATOM 648 O O . THR A 1 93 ? 12.511 -8.351 -10.047 1.00 94.62 93 THR A O 1
ATOM 651 N N . ASP A 1 94 ? 11.307 -10.236 -10.146 1.00 95.12 94 ASP A N 1
ATOM 652 C CA . ASP A 1 94 ? 11.452 -10.468 -11.590 1.00 95.12 94 ASP A CA 1
ATOM 653 C C . ASP A 1 94 ? 10.643 -9.482 -12.446 1.00 95.12 94 ASP A C 1
ATOM 655 O O . ASP A 1 94 ? 11.048 -9.118 -13.551 1.00 95.12 94 ASP A O 1
ATOM 659 N N . VAL A 1 95 ? 9.516 -9.019 -11.912 1.00 94.81 95 VAL A N 1
ATOM 660 C CA . VAL A 1 95 ? 8.726 -7.898 -12.417 1.00 94.81 95 VAL A CA 1
ATOM 661 C C . VAL A 1 95 ? 8.471 -6.919 -11.275 1.00 94.81 95 VAL A C 1
ATOM 663 O O . VAL A 1 95 ? 8.247 -7.378 -10.160 1.00 94.81 95 VAL A O 1
ATOM 666 N N . PRO A 1 96 ? 8.444 -5.595 -11.512 1.00 95.19 96 PRO A N 1
ATOM 667 C CA . PRO A 1 96 ? 8.258 -4.637 -10.428 1.00 95.19 96 PRO A CA 1
ATOM 668 C C . PRO A 1 96 ? 6.944 -4.847 -9.665 1.00 95.19 96 PRO A C 1
ATOM 670 O O . PRO A 1 96 ? 5.874 -5.002 -10.268 1.00 95.19 96 PRO A O 1
ATOM 673 N N . PHE A 1 97 ? 7.018 -4.811 -8.333 1.00 96.19 97 PHE A N 1
ATOM 674 C CA . PHE A 1 97 ? 5.838 -4.709 -7.483 1.00 96.19 97 PHE A CA 1
ATOM 675 C C . PHE A 1 97 ? 5.179 -3.345 -7.697 1.00 96.19 97 PHE A C 1
ATOM 677 O O . PHE A 1 97 ? 5.852 -2.322 -7.663 1.00 96.19 97 PHE A O 1
ATOM 684 N N . LEU A 1 98 ? 3.870 -3.336 -7.946 1.00 97.00 98 LEU A N 1
ATOM 685 C CA . LEU A 1 98 ? 3.105 -2.099 -8.097 1.00 97.00 98 LEU A CA 1
ATOM 686 C C . LEU A 1 98 ? 2.709 -1.589 -6.712 1.00 97.00 98 LEU A C 1
ATOM 688 O O . LEU A 1 98 ? 1.958 -2.285 -6.018 1.00 97.00 98 LEU A O 1
ATOM 692 N N . ASP A 1 99 ? 3.180 -0.406 -6.328 1.00 96.31 99 ASP A N 1
ATOM 693 C CA . ASP A 1 99 ? 2.907 0.138 -4.999 1.00 96.31 99 ASP A CA 1
ATOM 694 C C . ASP A 1 99 ? 1.449 0.534 -4.849 1.00 96.31 99 ASP A C 1
ATOM 696 O O . ASP A 1 99 ? 0.782 1.006 -5.783 1.00 96.31 99 ASP A O 1
ATOM 700 N N . ARG A 1 100 ? 0.925 0.296 -3.649 1.00 96.38 100 ARG A N 1
ATOM 701 C CA . ARG A 1 100 ? -0.499 0.419 -3.375 1.00 96.38 100 ARG A CA 1
ATOM 702 C C . ARG A 1 100 ? -0.772 0.701 -1.904 1.00 96.38 100 ARG A C 1
ATOM 704 O O . ARG A 1 100 ? 0.042 0.470 -1.020 1.00 96.38 100 ARG A O 1
ATOM 711 N N . VAL A 1 101 ? -1.977 1.178 -1.645 1.00 97.06 101 VAL A N 1
ATOM 712 C CA . VAL A 1 101 ? -2.534 1.303 -0.301 1.00 97.06 101 VAL A CA 1
ATOM 713 C C . VAL A 1 101 ? -3.770 0.436 -0.165 1.00 97.06 101 VAL A C 1
ATOM 715 O O . VAL A 1 101 ? -4.503 0.196 -1.130 1.00 97.06 101 VAL A O 1
ATOM 718 N N . HIS A 1 102 ? -4.027 -0.001 1.059 1.00 96.88 102 HIS A N 1
ATOM 719 C CA . HIS A 1 102 ? -5.167 -0.830 1.406 1.00 96.88 102 HIS A CA 1
ATOM 720 C C . HIS A 1 102 ? -6.082 -0.097 2.378 1.00 96.88 102 HIS A C 1
ATOM 722 O O . HIS A 1 102 ? -5.627 0.477 3.364 1.00 96.88 102 HIS A O 1
ATOM 728 N N . PHE A 1 103 ? -7.386 -0.156 2.125 1.00 96.69 103 PHE A N 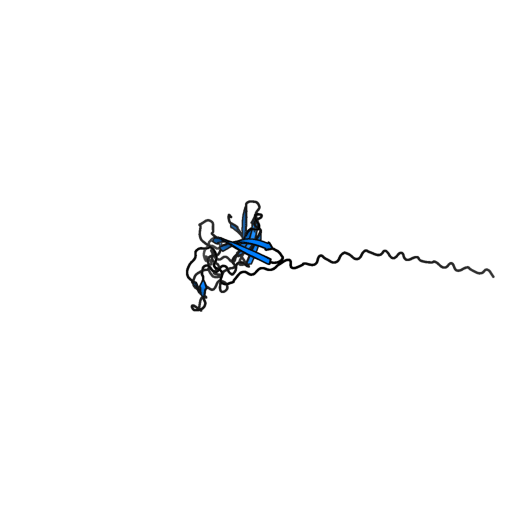1
ATOM 729 C CA . PHE A 1 103 ? -8.391 0.401 3.022 1.00 96.69 103 PHE A CA 1
ATOM 730 C C . PHE A 1 103 ? -8.933 -0.711 3.906 1.00 96.69 103 PHE A C 1
ATOM 732 O O . PHE A 1 103 ? -9.518 -1.680 3.416 1.00 96.69 103 PHE A O 1
ATOM 739 N N . LEU A 1 104 ? -8.740 -0.574 5.211 1.00 96.31 104 LEU A N 1
ATOM 740 C CA . LEU A 1 104 ? -9.065 -1.583 6.206 1.00 96.31 104 LEU A CA 1
ATOM 741 C C . LEU A 1 104 ? -10.142 -1.052 7.137 1.00 96.31 104 LEU A C 1
ATOM 743 O O . LEU A 1 104 ? -9.962 -0.022 7.773 1.00 96.31 104 LEU A O 1
ATOM 747 N N . HIS A 1 105 ? -11.249 -1.772 7.261 1.00 97.50 105 HIS A N 1
ATOM 748 C CA . HIS A 1 105 ? -12.186 -1.546 8.353 1.00 97.50 105 HIS A CA 1
ATOM 749 C C . HIS A 1 105 ? -11.720 -2.355 9.560 1.00 97.50 105 HIS A C 1
ATOM 751 O O . HIS A 1 105 ? -11.685 -3.588 9.482 1.00 97.50 105 HIS A O 1
ATOM 757 N N . ILE A 1 106 ? -11.356 -1.675 10.646 1.00 96.25 106 ILE A N 1
ATOM 758 C CA . ILE A 1 106 ? -10.775 -2.299 11.838 1.00 96.25 106 ILE A CA 1
ATOM 759 C C . ILE A 1 106 ? -11.683 -2.044 13.031 1.00 96.25 106 ILE A C 1
ATOM 761 O O . ILE A 1 106 ? -11.838 -0.912 13.471 1.00 96.25 106 ILE A O 1
ATOM 765 N N . THR A 1 107 ? -12.269 -3.097 13.589 1.00 96.62 107 THR A N 1
ATOM 766 C CA . THR A 1 107 ? -13.127 -3.001 14.777 1.00 96.62 107 THR A CA 1
ATOM 767 C C . THR A 1 107 ? -12.597 -3.849 15.914 1.00 96.62 107 THR A C 1
ATOM 769 O O . THR A 1 107 ? -11.837 -4.792 15.710 1.00 96.62 107 THR A O 1
ATOM 772 N N . MET A 1 108 ? -13.028 -3.533 17.133 1.00 94.81 108 MET A N 1
ATOM 773 C CA . MET A 1 108 ? -12.701 -4.308 18.323 1.00 94.81 108 MET A CA 1
ATOM 774 C C . MET A 1 108 ? -13.976 -4.840 18.974 1.00 94.81 108 MET A C 1
ATOM 776 O O . MET A 1 108 ? -14.936 -4.095 19.158 1.00 94.81 108 MET A O 1
ATOM 780 N N . SER A 1 109 ? -13.971 -6.116 19.360 1.00 93.50 109 SER A N 1
ATOM 781 C CA . SER A 1 109 ? -15.032 -6.730 20.162 1.00 93.50 109 SER A CA 1
ATOM 782 C C . SER A 1 109 ? -14.424 -7.670 21.199 1.00 93.50 109 SER A C 1
ATOM 784 O O . SER A 1 109 ? -13.725 -8.618 20.842 1.00 93.50 109 SER A O 1
ATOM 786 N N . ALA A 1 110 ? -14.658 -7.387 22.484 1.00 91.50 110 ALA A N 1
ATOM 787 C CA . ALA A 1 110 ? -14.183 -8.192 23.617 1.00 91.50 110 ALA A CA 1
ATOM 788 C C . ALA A 1 110 ? -12.685 -8.578 23.539 1.00 91.50 110 ALA A C 1
ATOM 790 O O . ALA A 1 110 ? -12.318 -9.730 23.753 1.00 91.50 110 ALA A O 1
ATOM 791 N N . GLY A 1 111 ? -11.819 -7.622 23.185 1.00 91.88 111 GLY A N 1
ATOM 792 C CA . GLY A 1 111 ? -10.372 -7.840 23.066 1.00 91.88 111 GLY A CA 1
ATOM 793 C C . GLY A 1 111 ? -9.902 -8.493 21.761 1.00 91.88 111 GLY A C 1
ATOM 794 O O . GLY A 1 111 ? -8.703 -8.687 21.569 1.00 91.88 111 GLY A O 1
ATOM 795 N N . ASN A 1 112 ? -10.811 -8.786 20.831 1.00 95.56 112 ASN A N 1
ATOM 796 C CA . ASN A 1 112 ? -10.466 -9.258 19.493 1.00 95.56 112 ASN A CA 1
ATOM 797 C C . ASN A 1 112 ? -10.533 -8.102 18.496 1.00 95.56 112 ASN A C 1
ATOM 799 O O . ASN A 1 112 ? -11.567 -7.437 18.383 1.00 95.56 112 ASN A O 1
ATOM 803 N N . ILE A 1 113 ? -9.440 -7.882 17.768 1.00 96.06 113 ILE A N 1
ATOM 804 C CA . ILE A 1 113 ? -9.379 -6.954 16.639 1.00 96.06 113 ILE A CA 1
ATOM 805 C C . ILE A 1 113 ? -9.794 -7.712 15.379 1.00 96.06 113 ILE A C 1
ATOM 807 O O . ILE A 1 113 ? -9.192 -8.725 15.026 1.00 96.06 113 ILE A O 1
ATOM 811 N N . ASN A 1 114 ? -10.821 -7.207 14.706 1.00 95.00 114 ASN A N 1
ATOM 812 C CA . ASN A 1 114 ? -11.318 -7.727 13.443 1.00 95.00 114 ASN A CA 1
ATOM 813 C C . ASN A 1 114 ? -10.939 -6.760 12.330 1.00 95.00 114 ASN A C 1
ATOM 815 O O . ASN A 1 114 ? -11.289 -5.581 12.391 1.00 95.00 114 ASN A O 1
ATOM 819 N N . THR A 1 115 ? -10.285 -7.276 11.295 1.00 94.44 115 THR A N 1
ATOM 820 C CA . THR A 1 115 ? -9.879 -6.488 10.132 1.00 94.44 115 THR A CA 1
ATOM 821 C C . THR A 1 115 ? -10.591 -6.996 8.892 1.00 94.44 115 THR A C 1
ATOM 823 O O . THR A 1 115 ? -10.612 -8.195 8.620 1.00 94.44 115 THR A O 1
ATOM 826 N N . ARG A 1 116 ? -11.152 -6.078 8.106 1.00 95.19 116 ARG A N 1
ATOM 827 C CA . ARG A 1 116 ? -11.735 -6.380 6.798 1.00 95.19 116 ARG A CA 1
ATOM 828 C C . ARG A 1 116 ? -11.127 -5.482 5.732 1.00 95.19 116 ARG A C 1
ATOM 830 O O . ARG A 1 116 ? -11.266 -4.264 5.810 1.00 95.19 116 ARG A O 1
ATOM 837 N N . LEU A 1 117 ? -10.532 -6.092 4.708 1.00 96.44 117 LEU A N 1
ATOM 838 C CA . LEU A 1 117 ? -10.062 -5.384 3.520 1.00 96.44 117 LEU A CA 1
ATOM 839 C C . LEU A 1 117 ? -11.251 -4.893 2.683 1.00 96.44 117 LEU A C 1
ATOM 841 O O . LEU A 1 117 ? -12.020 -5.697 2.138 1.00 96.44 117 LEU A O 1
ATOM 845 N N . LEU A 1 118 ? -11.391 -3.574 2.592 1.00 97.44 118 LEU A N 1
ATOM 846 C CA . LEU A 1 118 ? -12.433 -2.889 1.834 1.00 97.44 118 LEU A CA 1
ATOM 847 C C . LEU A 1 118 ? -12.016 -2.639 0.388 1.00 97.44 118 LEU A C 1
ATOM 849 O O . LEU A 1 118 ? -12.798 -2.914 -0.517 1.00 97.44 118 LEU A O 1
ATOM 853 N N . ASP A 1 119 ? -10.800 -2.130 0.187 1.00 97.25 119 ASP A N 1
ATOM 854 C CA . ASP A 1 119 ? -10.338 -1.642 -1.113 1.00 97.25 119 ASP A CA 1
ATOM 855 C C . ASP A 1 119 ? -8.806 -1.688 -1.224 1.00 97.25 119 ASP A C 1
ATOM 857 O O . ASP A 1 119 ? -8.095 -1.778 -0.220 1.00 97.25 119 ASP A O 1
ATOM 861 N N . THR A 1 120 ? -8.287 -1.650 -2.448 1.00 97.62 120 THR A N 1
ATOM 862 C CA . THR A 1 120 ? -6.855 -1.561 -2.751 1.00 97.62 120 THR A CA 1
ATOM 863 C C . THR A 1 120 ? -6.644 -0.614 -3.916 1.00 97.62 120 THR A C 1
ATOM 865 O O . THR A 1 120 ? -7.233 -0.795 -4.979 1.00 97.62 120 THR A O 1
ATOM 868 N N . ARG A 1 121 ? -5.783 0.387 -3.726 1.00 96.81 121 ARG A N 1
ATOM 869 C CA . ARG A 1 121 ? -5.547 1.434 -4.722 1.00 96.81 121 ARG A CA 1
ATOM 870 C C . ARG A 1 121 ? -4.074 1.579 -5.019 1.00 96.81 121 ARG A C 1
ATOM 872 O O . ARG A 1 121 ? -3.274 1.718 -4.103 1.00 96.81 121 ARG A O 1
ATOM 879 N N . PHE A 1 122 ? -3.740 1.580 -6.301 1.00 97.50 122 PHE A N 1
ATOM 880 C CA . PHE A 1 122 ? -2.383 1.846 -6.755 1.00 97.50 122 PHE A CA 1
ATOM 881 C C . PHE A 1 122 ? -1.987 3.291 -6.475 1.00 97.50 122 PHE A C 1
ATOM 883 O O . PHE A 1 122 ? -2.774 4.208 -6.722 1.00 97.50 122 PHE A O 1
ATOM 890 N N . LEU A 1 123 ? -0.752 3.481 -6.024 1.00 96.88 123 LEU A N 1
ATOM 891 C CA . LEU A 1 123 ? -0.146 4.796 -5.892 1.00 96.88 123 LEU A CA 1
ATOM 892 C C . LEU A 1 123 ? 0.301 5.246 -7.278 1.00 96.88 123 LEU A C 1
ATOM 894 O O . LEU A 1 123 ? 1.172 4.632 -7.894 1.00 96.88 123 LEU A O 1
ATOM 898 N N . LYS A 1 124 ? -0.343 6.289 -7.801 1.00 96.75 124 LYS A N 1
ATOM 899 C CA . LYS A 1 124 ? -0.072 6.813 -9.139 1.00 96.75 124 LYS A CA 1
ATOM 900 C C . LYS A 1 124 ? 0.363 8.264 -9.074 1.00 96.75 124 LYS A C 1
ATOM 902 O O . LYS A 1 124 ? -0.188 9.029 -8.289 1.00 96.75 124 LYS A O 1
ATOM 907 N N . ASN A 1 125 ? 1.301 8.633 -9.935 1.00 94.00 125 ASN A N 1
ATOM 908 C CA . ASN A 1 125 ? 1.673 10.026 -10.137 1.00 94.00 125 ASN A CA 1
ATOM 909 C C . ASN A 1 125 ? 0.614 10.779 -10.969 1.00 94.00 125 ASN A C 1
ATOM 911 O O . ASN A 1 125 ? -0.362 10.199 -11.458 1.00 94.00 125 ASN A O 1
ATOM 915 N N . GLU A 1 126 ? 0.824 12.076 -11.170 1.00 93.12 126 GLU A N 1
ATOM 916 C CA . GLU A 1 126 ? -0.055 12.985 -11.908 1.00 93.12 126 GLU A CA 1
ATOM 917 C C . GLU A 1 126 ? -0.247 12.604 -13.386 1.00 93.12 126 GLU A C 1
ATOM 919 O O . GLU A 1 126 ? -1.241 12.983 -14.005 1.00 93.12 126 GLU A O 1
ATOM 924 N N . PHE A 1 127 ? 0.662 11.801 -13.945 1.00 93.81 127 PHE A N 1
ATOM 925 C CA . PHE A 1 127 ? 0.571 11.261 -15.304 1.00 93.81 127 PHE A CA 1
ATOM 926 C C . PHE A 1 127 ? -0.149 9.904 -15.366 1.00 93.81 127 PHE A C 1
ATOM 928 O O . PHE A 1 127 ? -0.222 9.287 -16.430 1.00 93.81 127 PHE A O 1
ATOM 935 N N . GLY A 1 128 ? -0.656 9.403 -14.236 1.00 94.81 128 GLY A N 1
ATOM 936 C CA . GLY A 1 128 ? -1.336 8.114 -14.134 1.00 94.81 128 GLY A CA 1
ATOM 937 C C . GLY A 1 128 ? -0.403 6.899 -14.159 1.00 94.81 128 GLY A C 1
ATOM 938 O O . GLY A 1 128 ? -0.892 5.767 -14.257 1.00 94.81 128 GLY A O 1
ATOM 939 N N . LYS A 1 129 ? 0.919 7.098 -14.060 1.00 95.56 129 LYS A N 1
ATOM 940 C CA . LYS A 1 129 ? 1.894 6.006 -13.936 1.00 95.56 129 LYS A CA 1
ATOM 941 C C . LYS A 1 129 ? 1.922 5.511 -12.498 1.00 95.56 129 LYS A C 1
ATOM 943 O O . LYS A 1 129 ? 1.859 6.308 -11.573 1.00 95.56 129 LYS A O 1
ATOM 948 N N . THR A 1 130 ? 1.997 4.196 -12.326 1.00 96.88 130 THR A N 1
ATOM 949 C CA . THR A 1 130 ? 2.029 3.568 -10.997 1.00 96.88 130 THR A CA 1
ATOM 950 C C . THR A 1 130 ? 3.461 3.552 -10.479 1.00 96.88 130 THR A C 1
ATOM 952 O O . THR A 1 130 ? 4.362 3.186 -11.236 1.00 96.88 130 THR A O 1
ATOM 955 N N . PHE A 1 131 ? 3.652 3.957 -9.225 1.00 96.44 131 PHE A N 1
ATOM 956 C CA . PHE A 1 131 ? 4.918 3.794 -8.516 1.00 96.44 131 PHE A CA 1
ATOM 957 C C . PHE A 1 131 ? 5.231 2.308 -8.303 1.00 96.44 131 PHE A C 1
ATOM 959 O O . PHE A 1 131 ? 4.336 1.455 -8.342 1.00 96.44 131 PHE A O 1
ATOM 966 N N . VAL A 1 132 ? 6.512 1.990 -8.153 1.00 96.38 132 VAL A N 1
ATOM 967 C CA . VAL A 1 132 ? 6.999 0.622 -8.037 1.00 96.38 132 VAL A CA 1
ATOM 968 C C . VAL A 1 132 ? 8.008 0.457 -6.905 1.00 96.38 132 VAL A C 1
ATOM 970 O O . VAL A 1 132 ? 8.989 1.196 -6.817 1.00 96.38 132 VAL A O 1
ATOM 973 N N . GLY A 1 133 ? 7.857 -0.631 -6.152 1.00 94.44 133 GLY A N 1
ATOM 974 C CA . GLY A 1 133 ? 8.743 -1.011 -5.050 1.00 94.44 133 GLY A CA 1
ATOM 975 C C . GLY A 1 133 ? 10.118 -1.540 -5.480 1.00 94.44 133 GLY A C 1
ATOM 976 O O . GLY A 1 133 ? 10.858 -2.135 -4.703 1.00 94.44 133 GLY A O 1
ATOM 977 N N . ALA A 1 134 ? 10.499 -1.382 -6.746 1.00 92.06 134 ALA A N 1
ATOM 978 C CA . ALA A 1 134 ? 11.809 -1.813 -7.215 1.00 92.06 134 ALA A CA 1
ATOM 979 C C . ALA A 1 134 ? 12.874 -0.771 -6.837 1.00 92.06 134 ALA A C 1
ATOM 981 O O . ALA A 1 134 ? 12.959 0.289 -7.456 1.00 92.06 134 ALA A O 1
ATOM 982 N N . ALA A 1 135 ? 13.759 -1.099 -5.888 1.00 84.00 135 ALA A N 1
ATOM 983 C CA . ALA A 1 135 ? 14.821 -0.195 -5.425 1.00 84.00 135 ALA A CA 1
ATOM 984 C C . ALA A 1 135 ? 15.766 0.298 -6.548 1.00 84.00 135 ALA A C 1
ATOM 986 O O . ALA A 1 135 ? 16.410 1.333 -6.430 1.00 84.00 135 ALA A O 1
ATOM 987 N N . GLY A 1 136 ? 15.863 -0.417 -7.669 1.00 86.81 136 GLY A N 1
ATOM 988 C CA . GLY A 1 136 ? 16.657 0.011 -8.826 1.00 86.81 136 GLY A CA 1
ATOM 989 C C . GLY A 1 136 ? 15.934 0.934 -9.817 1.00 86.81 136 GLY A C 1
ATOM 990 O O . GLY A 1 136 ? 16.557 1.340 -10.794 1.00 86.81 136 GLY A O 1
ATOM 991 N N . ALA A 1 137 ? 14.645 1.239 -9.628 1.00 89.50 137 ALA A N 1
ATOM 992 C CA . ALA A 1 137 ? 13.785 1.877 -10.635 1.00 89.50 137 ALA A CA 1
ATOM 993 C C . ALA A 1 137 ? 13.932 3.409 -10.730 1.00 89.50 137 ALA A C 1
ATOM 995 O O . ALA A 1 137 ? 12.942 4.142 -10.775 1.00 89.50 137 ALA A O 1
ATOM 996 N N . PHE A 1 138 ? 15.173 3.888 -10.771 1.00 90.00 138 PHE A N 1
ATOM 997 C CA . PHE A 1 138 ? 15.492 5.296 -10.982 1.00 90.00 138 PHE A CA 1
ATOM 998 C C . PHE A 1 138 ? 15.368 5.704 -12.445 1.00 90.00 138 PHE A C 1
ATOM 1000 O O . PHE A 1 138 ? 15.758 4.955 -13.346 1.00 90.00 138 PHE A O 1
ATOM 1007 N N . ASP A 1 139 ? 14.922 6.936 -12.675 1.00 91.75 139 ASP A N 1
ATOM 1008 C CA . ASP A 1 139 ? 15.149 7.598 -13.952 1.00 91.75 139 ASP A CA 1
ATOM 1009 C C . ASP A 1 139 ? 16.497 8.335 -13.906 1.00 91.75 139 ASP A C 1
ATOM 1011 O O . ASP A 1 139 ? 16.731 9.223 -13.089 1.00 91.75 139 ASP A O 1
ATOM 1015 N N . VAL A 1 140 ? 17.414 7.941 -14.793 1.00 91.38 140 VAL A N 1
ATOM 1016 C CA . VAL A 1 140 ? 18.793 8.463 -14.824 1.00 91.38 140 VAL A CA 1
ATOM 1017 C C . VAL A 1 140 ? 18.894 9.916 -15.294 1.00 91.38 140 VAL A C 1
ATOM 1019 O O . VAL A 1 140 ? 19.949 10.530 -15.149 1.00 91.38 140 VAL A O 1
ATOM 1022 N N . ASN A 1 141 ? 17.830 10.460 -15.884 1.00 93.44 141 ASN A N 1
ATOM 1023 C CA . ASN A 1 141 ? 17.804 11.808 -16.443 1.00 93.44 141 ASN A CA 1
ATOM 1024 C C . ASN A 1 141 ? 16.970 12.772 -15.593 1.00 93.44 141 ASN A C 1
ATOM 1026 O O . ASN A 1 141 ? 17.132 13.986 -15.724 1.00 93.44 141 ASN A O 1
ATOM 1030 N N . SER A 1 142 ? 16.056 12.265 -14.763 1.00 90.00 142 SER A N 1
ATOM 1031 C CA . SER A 1 142 ? 15.136 13.098 -13.998 1.00 90.00 142 SER A CA 1
ATOM 1032 C C . SER A 1 142 ? 14.675 12.420 -12.716 1.00 90.00 142 SER A C 1
ATOM 1034 O O . SER A 1 142 ? 13.853 11.513 -12.740 1.00 90.00 142 SER A O 1
ATOM 1036 N N . ASP A 1 143 ? 15.126 12.941 -11.579 1.00 86.94 143 ASP A N 1
ATOM 1037 C CA . ASP A 1 143 ? 14.740 12.407 -10.272 1.00 86.94 143 ASP A CA 1
ATOM 1038 C C . ASP A 1 143 ? 13.218 12.454 -10.041 1.00 86.94 143 ASP A C 1
ATOM 1040 O O . ASP A 1 143 ? 12.624 11.490 -9.579 1.00 86.94 143 ASP A O 1
ATOM 1044 N N . VAL A 1 144 ? 12.547 13.518 -10.495 1.00 86.44 144 VAL A N 1
ATOM 1045 C CA . VAL A 1 144 ? 11.078 13.647 -10.406 1.00 86.44 144 VAL A CA 1
ATOM 1046 C C . VAL A 1 144 ? 10.313 12.703 -11.342 1.00 86.44 144 VAL A C 1
ATOM 1048 O O . VAL A 1 144 ? 9.110 12.522 -11.179 1.00 86.44 144 VAL A O 1
ATOM 1051 N N . ALA A 1 145 ? 10.980 12.111 -12.338 1.00 89.88 145 ALA A N 1
ATOM 1052 C CA . ALA A 1 145 ? 10.386 11.099 -13.212 1.00 89.88 145 ALA A CA 1
ATOM 1053 C C . ALA A 1 145 ? 10.564 9.670 -12.670 1.00 89.88 145 ALA A C 1
ATOM 1055 O O . ALA A 1 145 ? 9.970 8.737 -13.222 1.00 89.88 145 ALA A O 1
ATOM 1056 N N . THR A 1 146 ? 11.362 9.498 -11.611 1.00 93.12 146 THR A N 1
ATOM 1057 C CA . THR A 1 146 ? 11.559 8.222 -10.924 1.00 93.12 146 THR A CA 1
ATOM 1058 C C . THR A 1 146 ? 10.224 7.678 -10.424 1.00 93.12 146 THR A C 1
ATOM 1060 O O . THR A 1 146 ? 9.423 8.386 -9.818 1.00 93.12 146 THR A O 1
ATOM 1063 N N . LEU A 1 147 ? 9.986 6.392 -10.691 1.00 94.12 147 LEU A N 1
ATOM 1064 C CA . LEU A 1 147 ? 8.811 5.669 -10.197 1.00 94.12 147 LEU A CA 1
ATOM 1065 C C . LEU A 1 147 ? 9.136 4.763 -9.011 1.00 94.12 147 LEU A C 1
ATOM 1067 O O . LEU A 1 147 ? 8.221 4.145 -8.479 1.00 94.12 147 LEU A O 1
ATOM 1071 N N . ARG A 1 148 ? 10.407 4.660 -8.613 1.00 94.31 148 ARG A N 1
ATOM 1072 C CA . ARG A 1 148 ? 10.798 4.004 -7.366 1.00 94.31 148 ARG A CA 1
ATOM 1073 C C . ARG A 1 148 ? 10.085 4.691 -6.203 1.00 94.31 148 ARG A C 1
ATOM 1075 O O . ARG A 1 148 ? 10.165 5.909 -6.084 1.00 94.31 148 ARG A O 1
ATOM 1082 N N . LEU A 1 149 ? 9.440 3.902 -5.358 1.00 94.62 149 LEU A N 1
ATOM 1083 C CA . LEU A 1 149 ? 8.862 4.370 -4.110 1.00 94.62 149 LEU A CA 1
ATOM 1084 C C . LEU A 1 149 ? 8.958 3.250 -3.079 1.00 94.62 149 LEU A C 1
ATOM 1086 O O . LEU A 1 149 ? 8.754 2.080 -3.394 1.00 94.62 149 LEU A O 1
ATOM 1090 N N . ASP A 1 150 ? 9.272 3.613 -1.846 1.00 95.06 150 ASP A N 1
ATOM 1091 C CA . ASP A 1 150 ? 9.068 2.748 -0.697 1.00 95.06 150 ASP A CA 1
ATOM 1092 C C . ASP A 1 150 ? 8.168 3.462 0.304 1.00 95.06 150 ASP A C 1
ATOM 1094 O O . ASP A 1 150 ? 8.639 4.327 1.049 1.00 95.06 150 ASP A O 1
ATOM 1098 N N . PRO A 1 151 ? 6.849 3.201 0.240 1.00 94.94 151 PRO A N 1
ATOM 1099 C CA . PRO A 1 151 ? 5.874 3.921 1.038 1.00 94.94 151 PRO A CA 1
ATOM 1100 C C . PRO A 1 151 ? 6.110 3.740 2.537 1.00 94.94 151 PRO A C 1
ATOM 1102 O O . PRO A 1 151 ? 5.820 2.691 3.103 1.00 94.94 151 PRO A O 1
ATOM 1105 N N . GLU A 1 152 ? 6.515 4.815 3.196 1.00 92.88 152 GLU A N 1
ATOM 1106 C CA . GLU A 1 152 ? 6.662 4.905 4.643 1.00 92.88 152 GLU A CA 1
ATOM 1107 C C . GLU A 1 152 ? 5.819 6.065 5.168 1.00 92.88 152 GLU A C 1
ATOM 1109 O O . GLU A 1 152 ? 5.640 7.066 4.477 1.00 92.88 152 GLU A O 1
ATOM 1114 N N . GLY A 1 153 ? 5.282 5.954 6.386 1.00 93.00 153 GLY A N 1
ATOM 1115 C CA . GLY A 1 153 ? 4.554 7.041 7.058 1.00 93.00 153 GLY A CA 1
ATOM 1116 C C . GLY A 1 153 ? 3.398 7.655 6.247 1.00 93.00 153 GLY A C 1
ATOM 1117 O O . GLY A 1 153 ? 3.581 8.570 5.444 1.00 93.00 153 GLY A O 1
ATOM 1118 N N . ILE A 1 154 ? 2.166 7.234 6.520 1.00 96.00 154 ILE A N 1
ATOM 1119 C CA . ILE A 1 154 ? 0.946 7.763 5.921 1.00 96.00 154 ILE A CA 1
ATOM 1120 C C . ILE A 1 154 ? 0.186 8.704 6.867 1.00 96.00 154 ILE A C 1
ATOM 1122 O O . ILE A 1 154 ? -0.152 8.395 8.015 1.00 96.00 154 ILE A O 1
ATOM 1126 N N . ARG A 1 155 ? -0.200 9.877 6.355 1.00 96.38 155 ARG A N 1
ATOM 1127 C CA . ARG A 1 155 ? -1.058 10.809 7.095 1.00 96.38 155 ARG A CA 1
ATOM 1128 C C . ARG A 1 155 ? -2.191 11.351 6.252 1.00 96.38 155 ARG A C 1
ATOM 1130 O O . ARG A 1 155 ? -1.994 11.830 5.147 1.00 96.38 155 ARG A O 1
ATOM 1137 N N . VAL A 1 156 ? -3.387 11.335 6.824 1.00 96.94 156 VAL A N 1
ATOM 1138 C CA . VAL A 1 156 ? -4.586 11.904 6.205 1.00 96.94 156 VAL A CA 1
ATOM 1139 C C . VAL A 1 156 ? -4.676 13.385 6.560 1.00 96.94 156 VAL A C 1
ATOM 1141 O O . VAL A 1 156 ? -4.618 13.750 7.738 1.00 96.94 156 VAL A O 1
ATOM 1144 N N . GLY A 1 157 ? -4.801 14.228 5.538 1.00 95.00 157 GLY A N 1
ATOM 1145 C CA . GLY A 1 157 ? -5.008 15.665 5.663 1.00 95.00 157 GLY A CA 1
ATOM 1146 C C . GLY A 1 157 ? -6.476 16.040 5.909 1.00 95.00 157 GLY A C 1
ATOM 1147 O O . GLY A 1 157 ? -7.384 15.235 5.686 1.00 95.00 157 GLY A O 1
ATOM 1148 N N . PRO A 1 158 ? -6.749 17.284 6.340 1.00 93.12 158 PRO A N 1
ATOM 1149 C CA . PRO A 1 158 ? -8.110 17.757 6.612 1.00 93.12 158 PRO A CA 1
ATOM 1150 C C . PRO A 1 158 ? -8.983 17.883 5.351 1.00 93.12 158 PRO A C 1
ATOM 1152 O O . PRO A 1 158 ? -10.205 17.878 5.451 1.00 93.12 158 PRO A O 1
ATOM 1155 N N . ASN A 1 159 ? -8.372 17.978 4.169 1.00 91.94 159 ASN A N 1
ATOM 1156 C CA . ASN A 1 159 ? -9.045 17.979 2.865 1.00 91.94 159 ASN A CA 1
ATOM 1157 C C . ASN A 1 159 ? -9.448 16.567 2.392 1.00 91.94 159 ASN A C 1
ATOM 1159 O O . ASN A 1 159 ? -10.016 16.421 1.313 1.00 91.94 159 ASN A O 1
ATOM 1163 N N . GLY A 1 160 ? -9.140 15.525 3.171 1.00 89.31 160 GLY A N 1
ATOM 1164 C CA . GLY A 1 160 ? -9.400 14.131 2.825 1.00 89.31 160 GLY A CA 1
ATOM 1165 C C . GLY A 1 160 ? -8.318 13.481 1.965 1.00 89.31 160 GLY A C 1
ATOM 1166 O O . GLY A 1 160 ? -8.345 12.260 1.831 1.00 89.31 160 GLY A O 1
ATOM 1167 N N . HIS A 1 161 ? -7.356 14.244 1.440 1.00 95.75 161 HIS A N 1
ATOM 1168 C CA . HIS A 1 161 ? -6.169 13.691 0.789 1.00 95.75 161 HIS A CA 1
ATOM 1169 C C . HIS A 1 161 ? -5.285 12.979 1.815 1.00 95.75 161 HIS A C 1
ATOM 1171 O O . HIS A 1 161 ? -5.466 13.114 3.032 1.00 95.75 161 HIS A O 1
ATOM 1177 N N . PHE A 1 162 ? -4.316 12.212 1.335 1.00 96.25 162 PHE A N 1
ATOM 1178 C CA . PHE A 1 162 ? -3.313 11.602 2.191 1.00 96.25 162 PHE A CA 1
ATOM 1179 C C . PHE A 1 162 ? -1.911 11.802 1.633 1.00 96.25 162 PHE A C 1
ATOM 1181 O O . PHE A 1 162 ? -1.717 11.948 0.430 1.00 96.25 162 PHE A O 1
ATOM 1188 N N . TYR A 1 163 ? -0.951 11.821 2.545 1.00 97.31 163 TYR A N 1
ATOM 1189 C CA . TYR A 1 163 ? 0.458 12.037 2.279 1.00 97.31 163 TYR A CA 1
ATOM 1190 C C . TYR A 1 163 ? 1.226 10.781 2.655 1.00 97.31 163 TYR A C 1
ATOM 1192 O O . TYR A 1 163 ? 0.912 10.178 3.683 1.00 97.31 163 TYR A O 1
ATOM 1200 N N . ILE A 1 164 ? 2.203 10.405 1.839 1.00 97.00 164 ILE A N 1
ATOM 1201 C CA . ILE A 1 164 ? 3.094 9.264 2.066 1.00 97.00 164 ILE A CA 1
ATOM 1202 C C . ILE A 1 164 ? 4.528 9.749 1.888 1.00 97.00 164 ILE A C 1
ATOM 1204 O O . ILE A 1 164 ? 4.821 10.422 0.897 1.00 97.00 164 ILE A O 1
ATOM 1208 N N . SER A 1 165 ? 5.407 9.427 2.833 1.00 96.25 165 SER A N 1
ATOM 1209 C CA . SER A 1 165 ? 6.850 9.613 2.654 1.00 96.25 165 SER A CA 1
ATOM 1210 C C . SER A 1 165 ? 7.479 8.438 1.910 1.00 96.25 165 SER A C 1
ATOM 1212 O O . SER A 1 165 ? 7.000 7.313 1.976 1.00 96.25 165 SER A O 1
ATOM 1214 N N . ASP A 1 166 ? 8.557 8.706 1.188 1.00 94.25 166 ASP A N 1
ATOM 1215 C CA . ASP A 1 166 ? 9.401 7.666 0.599 1.00 94.25 166 ASP A CA 1
ATOM 1216 C C . ASP A 1 166 ? 10.566 7.342 1.550 1.00 94.25 166 ASP A C 1
ATOM 1218 O O . ASP A 1 166 ? 11.278 8.273 1.942 1.00 94.25 166 ASP A O 1
ATOM 1222 N N . GLU A 1 167 ? 10.802 6.064 1.897 1.00 92.50 167 GLU A N 1
ATOM 1223 C CA . GLU A 1 167 ? 11.981 5.640 2.691 1.00 92.50 167 GLU A CA 1
ATOM 1224 C C . GLU A 1 167 ? 13.275 6.154 2.047 1.00 92.50 167 GLU A C 1
ATOM 1226 O O . GLU A 1 167 ? 14.233 6.539 2.723 1.00 92.50 167 GLU A O 1
ATOM 1231 N N . TYR A 1 168 ? 13.296 6.182 0.716 1.00 87.88 168 TYR A N 1
ATOM 1232 C CA . TYR A 1 168 ? 14.472 6.547 -0.058 1.00 87.88 168 TYR A CA 1
ATOM 1233 C C . TYR A 1 168 ? 14.671 8.051 -0.181 1.00 87.88 168 TYR A C 1
ATOM 1235 O O . TYR A 1 168 ? 15.812 8.492 -0.325 1.00 87.88 168 TYR A O 1
ATOM 1243 N N . GLY A 1 169 ? 13.587 8.812 -0.014 1.00 80.12 169 GLY A N 1
ATOM 1244 C CA . GLY A 1 169 ? 13.591 10.252 0.176 1.00 80.12 169 GLY A CA 1
ATOM 1245 C C . GLY A 1 169 ? 14.217 11.070 -0.965 1.00 80.12 169 GLY A C 1
ATOM 1246 O O . GLY A 1 169 ? 14.774 10.538 -1.922 1.00 80.12 169 GLY A O 1
ATOM 1247 N N . PRO A 1 170 ? 14.137 12.411 -0.880 1.00 89.94 170 PRO A N 1
ATOM 1248 C CA . PRO A 1 170 ? 13.575 13.207 0.217 1.00 89.94 170 PRO A CA 1
ATOM 1249 C C . PRO A 1 170 ? 12.073 13.534 0.047 1.00 89.94 170 PRO A C 1
ATOM 1251 O O . PRO A 1 170 ? 11.599 14.540 0.578 1.00 89.94 170 PRO A O 1
ATOM 1254 N N . TYR A 1 171 ? 11.328 12.741 -0.728 1.00 92.31 171 TYR A N 1
ATOM 1255 C CA . TYR A 1 171 ? 9.985 13.094 -1.191 1.00 92.31 171 TYR A CA 1
ATOM 1256 C C . TYR A 1 171 ? 8.849 12.727 -0.226 1.00 92.31 171 TYR A C 1
ATOM 1258 O O . TYR A 1 171 ? 8.866 11.700 0.451 1.00 92.31 171 TYR A O 1
ATOM 1266 N N . ILE A 1 172 ? 7.822 13.581 -0.228 1.00 95.19 172 ILE A N 1
ATOM 1267 C CA . ILE A 1 172 ? 6.491 13.303 0.315 1.00 95.19 172 ILE A CA 1
ATOM 1268 C C . ILE A 1 172 ? 5.502 13.487 -0.831 1.00 95.19 172 ILE A C 1
ATOM 1270 O O . ILE A 1 172 ? 5.456 14.551 -1.451 1.00 95.19 172 ILE A O 1
ATOM 1274 N N . PHE A 1 173 ? 4.702 12.462 -1.089 1.00 95.44 173 PHE A N 1
ATOM 1275 C CA . PHE A 1 173 ? 3.709 12.451 -2.153 1.00 95.44 173 PHE A CA 1
ATOM 1276 C C . PHE A 1 173 ? 2.318 12.692 -1.581 1.00 95.44 173 PHE A C 1
ATOM 1278 O O . PHE A 1 173 ? 1.952 12.099 -0.569 1.00 95.44 173 PHE A O 1
ATOM 1285 N N . GLU A 1 174 ? 1.539 13.548 -2.239 1.00 96.69 174 GLU A N 1
ATOM 1286 C CA . GLU A 1 174 ? 0.123 13.760 -1.940 1.00 96.69 174 GLU A CA 1
ATOM 1287 C C . GLU A 1 174 ? -0.742 12.959 -2.914 1.00 96.69 174 GLU A C 1
ATOM 1289 O O . GLU A 1 174 ? -0.555 13.021 -4.129 1.00 96.69 174 GLU A O 1
ATOM 1294 N N . PHE A 1 175 ? -1.728 12.250 -2.378 1.00 96.56 175 PHE A N 1
ATOM 1295 C CA . PHE A 1 175 ? -2.683 11.460 -3.140 1.00 96.56 175 PHE A CA 1
ATOM 1296 C C . PHE A 1 175 ? -4.113 11.849 -2.777 1.00 96.56 175 PHE A C 1
ATOM 1298 O O . PHE A 1 175 ? -4.447 12.122 -1.618 1.00 96.56 175 PHE A O 1
ATOM 1305 N N . ASN A 1 176 ? -4.988 11.823 -3.778 1.00 91.69 176 ASN A N 1
ATOM 1306 C CA . ASN A 1 176 ? -6.422 11.920 -3.559 1.00 91.69 176 ASN A CA 1
ATOM 1307 C C . ASN A 1 176 ? -6.992 10.584 -3.059 1.00 91.69 176 ASN A C 1
ATOM 1309 O O . ASN A 1 176 ? -6.457 9.505 -3.321 1.00 91.69 176 ASN A O 1
ATOM 1313 N N . ARG A 1 177 ? -8.075 10.681 -2.287 1.00 75.00 177 ARG A N 1
ATOM 1314 C CA . ARG A 1 177 ? -8.636 9.551 -1.549 1.00 75.00 177 ARG A CA 1
ATOM 1315 C C . ARG A 1 177 ? -9.558 8.648 -2.326 1.00 75.00 177 ARG A C 1
ATOM 1317 O O . ARG A 1 177 ? -10.131 9.028 -3.366 1.00 75.00 177 ARG A O 1
#